Protein AF-A0A0C2CG42-F1 (afdb_monomer_lite)

Structure (mmCIF, N/CA/C/O backbone):
data_AF-A0A0C2CG42-F1
#
_entry.id   AF-A0A0C2CG42-F1
#
loop_
_atom_site.group_PDB
_atom_site.id
_atom_site.type_symbol
_atom_site.label_atom_id
_atom_site.label_alt_id
_atom_site.label_comp_id
_atom_site.label_asym_id
_atom_site.label_entity_id
_atom_site.label_seq_id
_atom_site.pdbx_PDB_ins_code
_atom_site.Cartn_x
_atom_site.Cartn_y
_atom_site.Cartn_z
_atom_site.occupancy
_atom_site.B_iso_or_equiv
_atom_site.auth_seq_id
_atom_site.auth_comp_id
_atom_site.auth_asym_id
_atom_site.auth_atom_id
_atom_site.pdbx_PDB_model_num
ATOM 1 N N . MET A 1 1 ? 6.962 3.364 16.944 1.00 65.19 1 MET A N 1
ATOM 2 C CA . MET A 1 1 ? 5.991 2.643 16.092 1.00 65.19 1 MET A CA 1
ATOM 3 C C . MET A 1 1 ? 4.586 2.998 16.560 1.00 65.19 1 MET A C 1
ATOM 5 O O . MET A 1 1 ? 4.370 3.021 17.768 1.00 65.19 1 MET A O 1
ATOM 9 N N . ILE A 1 2 ? 3.673 3.353 15.651 1.00 79.12 2 ILE A N 1
ATOM 10 C CA . ILE A 1 2 ? 2.271 3.645 16.002 1.00 79.12 2 ILE A CA 1
ATOM 11 C C . ILE A 1 2 ? 1.621 2.341 16.471 1.00 79.12 2 ILE A C 1
ATOM 13 O O . ILE A 1 2 ? 1.825 1.297 15.853 1.00 79.12 2 ILE A O 1
ATOM 17 N N . LYS A 1 3 ? 0.880 2.391 17.579 1.00 89.81 3 LYS A N 1
ATOM 18 C CA . LYS A 1 3 ? 0.166 1.215 18.075 1.00 89.81 3 LYS A CA 1
ATOM 19 C C . LYS A 1 3 ? -1.068 0.923 17.199 1.00 89.81 3 LYS A C 1
ATOM 21 O O . LYS A 1 3 ? -1.720 1.895 16.805 1.00 89.81 3 LYS A O 1
ATOM 26 N N . PRO A 1 4 ? -1.402 -0.348 16.899 1.00 91.38 4 PRO A N 1
ATOM 27 C CA . PRO A 1 4 ? -2.511 -0.693 16.004 1.00 91.38 4 PRO A CA 1
ATOM 28 C C . PRO A 1 4 ? -3.851 -0.050 16.384 1.00 91.38 4 PRO A C 1
ATOM 30 O O . PRO A 1 4 ? -4.577 0.400 15.506 1.00 91.38 4 PRO A O 1
ATOM 33 N N . GLU A 1 5 ? -4.141 0.103 17.679 1.00 91.69 5 GLU A N 1
ATOM 34 C CA . GLU A 1 5 ? -5.374 0.727 18.178 1.00 91.69 5 GLU A CA 1
ATOM 35 C C . GLU A 1 5 ? -5.556 2.199 17.768 1.00 91.69 5 GLU A C 1
ATOM 37 O O . GLU A 1 5 ? -6.662 2.730 17.841 1.00 91.69 5 GLU A O 1
ATOM 42 N N . ASN A 1 6 ? -4.484 2.856 17.316 1.00 93.50 6 ASN A N 1
ATOM 43 C CA . ASN A 1 6 ? -4.510 4.232 16.826 1.00 93.50 6 ASN A CA 1
ATOM 44 C C . ASN A 1 6 ? -4.618 4.316 15.293 1.00 93.50 6 ASN A C 1
ATOM 46 O O . ASN A 1 6 ? -4.530 5.411 14.737 1.00 93.50 6 ASN A O 1
ATOM 50 N N . ILE A 1 7 ? -4.769 3.182 14.600 1.00 94.06 7 ILE A N 1
ATOM 51 C CA . ILE A 1 7 ? -4.863 3.102 13.141 1.00 94.06 7 ILE A CA 1
ATOM 52 C C . ILE A 1 7 ? -6.292 2.723 12.744 1.00 94.06 7 ILE A C 1
ATOM 54 O O . ILE A 1 7 ? -6.815 1.676 13.128 1.00 94.06 7 ILE A O 1
ATOM 58 N N . PHE A 1 8 ? -6.896 3.567 11.909 1.00 93.00 8 PHE A N 1
ATOM 59 C CA . PHE A 1 8 ? -8.184 3.304 11.273 1.00 93.00 8 PHE A CA 1
ATOM 60 C C . PHE A 1 8 ? -7.988 3.137 9.770 1.00 93.00 8 PHE A C 1
ATOM 62 O O . PHE A 1 8 ? -7.372 3.985 9.124 1.00 93.00 8 PHE A O 1
ATOM 69 N N . VAL A 1 9 ? -8.542 2.061 9.216 1.00 93.31 9 VAL A N 1
ATOM 70 C CA . VAL A 1 9 ? -8.513 1.775 7.780 1.00 93.31 9 VAL A CA 1
ATOM 71 C C . VAL A 1 9 ? -9.901 2.013 7.212 1.00 93.31 9 VAL A C 1
ATOM 73 O O . VAL A 1 9 ? -10.894 1.541 7.763 1.00 93.31 9 VAL A O 1
ATOM 76 N N . PHE A 1 10 ? -9.973 2.755 6.112 1.00 91.00 10 PHE A N 1
ATOM 77 C CA . PHE A 1 10 ? -11.230 3.069 5.453 1.00 91.00 10 PHE A CA 1
ATOM 78 C C . PHE A 1 10 ? -11.300 2.419 4.075 1.00 91.00 10 PHE A C 1
ATOM 80 O O . PHE A 1 10 ? -10.381 2.582 3.275 1.00 91.00 10 PHE A O 1
ATOM 87 N N . ILE A 1 11 ? -12.382 1.690 3.796 1.00 90.06 11 ILE A N 1
ATOM 88 C CA . ILE A 1 11 ? -12.511 0.855 2.592 1.00 90.06 11 ILE A CA 1
ATOM 89 C C . ILE A 1 11 ? -13.839 1.140 1.889 1.00 90.06 11 ILE A C 1
ATOM 91 O O . ILE A 1 11 ? -14.865 1.330 2.539 1.00 90.06 11 ILE A O 1
ATOM 95 N N . GLY A 1 12 ? -13.812 1.197 0.553 1.00 82.75 12 GLY A N 1
ATOM 96 C CA . GLY A 1 12 ? -14.996 1.471 -0.272 1.00 82.75 12 GLY A CA 1
ATOM 97 C C . GLY A 1 12 ? -15.464 2.932 -0.257 1.00 82.75 12 GLY A C 1
ATOM 98 O O . GLY A 1 12 ? -16.620 3.213 -0.568 1.00 82.75 12 GLY A O 1
ATOM 99 N N . ILE A 1 13 ? -14.597 3.879 0.120 1.00 78.12 13 ILE A N 1
ATOM 100 C CA . ILE A 1 13 ? -14.940 5.308 0.127 1.00 78.12 13 ILE A CA 1
ATOM 101 C C . ILE A 1 13 ? -14.854 5.895 -1.286 1.00 78.12 13 ILE A C 1
ATOM 103 O O . ILE A 1 13 ? -13.883 5.675 -2.004 1.00 78.12 13 ILE A O 1
ATOM 107 N N . ASN A 1 14 ? -15.847 6.714 -1.639 1.00 69.38 14 ASN A N 1
ATOM 108 C CA . ASN A 1 14 ? -15.820 7.607 -2.794 1.00 69.38 14 ASN A CA 1
ATOM 109 C C . ASN A 1 14 ? -16.187 9.031 -2.331 1.00 69.38 14 ASN A C 1
ATOM 111 O O . ASN A 1 14 ? -17.235 9.239 -1.715 1.00 69.38 14 ASN A O 1
ATOM 115 N N . ASN A 1 15 ? -15.333 10.018 -2.633 1.00 56.56 15 ASN A N 1
ATOM 116 C CA . ASN A 1 15 ? -15.505 11.417 -2.208 1.00 56.56 15 ASN A CA 1
ATOM 117 C C . ASN A 1 15 ? -16.758 12.105 -2.774 1.00 56.56 15 ASN A C 1
ATOM 119 O O . ASN A 1 15 ? -17.174 13.128 -2.235 1.00 56.56 15 ASN A O 1
ATOM 123 N N . THR A 1 16 ? -17.390 11.552 -3.811 1.00 51.78 16 THR A N 1
ATOM 124 C CA . THR A 1 16 ? -18.668 12.073 -4.335 1.00 51.78 16 THR A CA 1
ATOM 125 C C . THR A 1 16 ? -19.826 11.966 -3.331 1.00 51.78 16 THR A C 1
ATOM 127 O O . THR A 1 16 ? -20.828 12.654 -3.492 1.00 51.78 16 THR A O 1
ATOM 130 N N . ASN A 1 17 ? -19.672 11.172 -2.263 1.00 45.56 17 ASN A N 1
ATOM 131 C CA . ASN A 1 17 ? -20.702 10.932 -1.249 1.00 45.56 17 ASN A CA 1
ATOM 132 C C . ASN A 1 17 ? -20.473 11.651 0.090 1.00 45.56 17 ASN A C 1
ATOM 134 O O . ASN A 1 17 ? -21.276 11.474 1.000 1.00 45.56 17 ASN A O 1
ATOM 138 N N . ILE A 1 18 ? -19.423 12.457 0.267 1.00 50.09 18 ILE A N 1
ATOM 139 C CA . ILE A 1 18 ? -19.178 13.113 1.571 1.00 50.09 18 ILE A CA 1
ATOM 140 C C . ILE A 1 18 ? -20.066 14.355 1.752 1.00 50.09 18 ILE A C 1
ATOM 142 O O . ILE A 1 18 ? -20.451 14.687 2.868 1.00 50.09 18 ILE A O 1
ATOM 146 N N . SER A 1 19 ? -20.472 15.000 0.657 1.00 46.75 19 SER A N 1
ATOM 147 C CA . SER A 1 19 ? -21.364 16.167 0.672 1.00 46.75 19 SER A CA 1
ATOM 148 C C . SER A 1 19 ? -22.860 15.823 0.766 1.00 46.75 19 SER A C 1
ATOM 150 O O . SER A 1 19 ? -23.668 16.731 0.944 1.00 46.75 19 SER A O 1
ATOM 152 N N . GLY A 1 20 ? -23.247 14.540 0.692 1.00 48.41 20 GLY A N 1
ATOM 153 C CA . GLY A 1 20 ? -24.657 14.111 0.761 1.00 48.41 20 GLY A CA 1
ATOM 154 C C . GLY A 1 20 ? -24.924 12.737 1.395 1.00 48.41 20 GLY A C 1
ATOM 155 O O . GLY A 1 20 ? -26.079 12.337 1.523 1.00 48.41 20 GLY A O 1
ATOM 156 N N . GLY A 1 21 ? -23.888 11.996 1.798 1.00 51.06 21 GLY A N 1
ATOM 157 C CA . GLY A 1 21 ? -23.985 10.651 2.362 1.00 51.06 21 GLY A CA 1
ATOM 158 C C . GLY A 1 21 ? -23.891 10.656 3.884 1.00 51.06 21 GLY A C 1
ATOM 159 O O . GLY A 1 21 ? -22.928 11.149 4.465 1.00 51.06 21 GLY A O 1
ATOM 160 N N . SER A 1 22 ? -24.906 10.077 4.528 1.00 56.97 22 SER A N 1
ATOM 161 C CA . SER A 1 22 ? -25.000 9.887 5.979 1.00 56.97 22 SER A CA 1
ATOM 162 C C . SER A 1 22 ? -23.673 9.424 6.594 1.00 56.97 22 SER A C 1
ATOM 164 O O . SER A 1 22 ? -23.072 8.461 6.121 1.00 56.97 22 SER A O 1
ATOM 166 N N . ILE A 1 23 ? -23.280 10.051 7.708 1.00 64.31 23 ILE A N 1
ATOM 167 C CA . ILE A 1 23 ? -22.210 9.652 8.647 1.00 64.31 23 ILE A CA 1
ATOM 168 C C . ILE A 1 23 ? -22.150 8.122 8.863 1.00 64.31 23 ILE A C 1
ATOM 170 O O . ILE A 1 23 ? -21.087 7.539 9.071 1.00 64.31 23 ILE A O 1
ATOM 174 N N . PHE A 1 24 ? -23.295 7.449 8.758 1.00 65.06 24 PHE A N 1
ATOM 175 C CA . PHE A 1 24 ? -23.430 5.999 8.808 1.00 65.06 24 PHE A CA 1
ATOM 176 C C . PHE A 1 24 ? -22.600 5.239 7.757 1.00 65.06 24 PHE A C 1
ATOM 178 O O . PHE A 1 24 ? -22.075 4.168 8.054 1.00 65.06 24 PHE A O 1
ATOM 185 N N . GLN A 1 25 ? -22.442 5.779 6.546 1.00 68.56 25 GLN A N 1
ATOM 186 C CA . GLN A 1 25 ? -21.610 5.176 5.499 1.00 68.56 25 GLN A CA 1
ATOM 187 C C . GLN A 1 25 ? -20.120 5.253 5.845 1.00 68.56 25 GLN A C 1
ATOM 189 O O . GLN A 1 25 ? -19.402 4.272 5.679 1.00 68.56 25 GLN A O 1
ATOM 194 N N . LEU A 1 26 ? -19.668 6.373 6.418 1.00 73.69 26 LEU A N 1
ATOM 195 C CA . LEU A 1 26 ? -18.294 6.510 6.910 1.00 73.69 26 LEU A CA 1
ATOM 196 C C . LEU A 1 26 ? -18.009 5.540 8.061 1.00 73.69 26 LEU A C 1
ATOM 198 O O . LEU A 1 26 ? -16.943 4.931 8.100 1.00 73.69 26 LEU A O 1
ATOM 202 N N . PHE A 1 27 ? -18.973 5.336 8.964 1.00 76.31 27 PHE A N 1
ATOM 203 C CA . PHE A 1 27 ? -18.843 4.329 10.019 1.00 76.31 27 PHE A CA 1
ATOM 204 C C . PHE A 1 27 ? -18.783 2.903 9.469 1.00 76.31 27 PHE A C 1
ATOM 206 O O . PHE A 1 27 ? -17.983 2.110 9.956 1.00 76.31 27 PHE A O 1
ATOM 213 N N . LYS A 1 28 ? -19.587 2.577 8.450 1.00 79.94 28 LYS A N 1
ATOM 214 C CA . LYS A 1 28 ? -19.559 1.261 7.791 1.00 79.94 28 LYS A CA 1
ATOM 215 C C . LYS A 1 28 ? -18.262 0.987 7.033 1.00 79.94 28 LYS A C 1
ATOM 217 O O . LYS A 1 28 ? -17.891 -0.177 6.917 1.00 79.94 28 LYS A O 1
ATOM 222 N N . ALA A 1 29 ? -17.622 2.033 6.515 1.00 85.38 29 ALA A N 1
ATOM 223 C CA . ALA A 1 29 ? -16.355 1.959 5.796 1.00 85.38 29 ALA A CA 1
ATOM 224 C C . ALA A 1 29 ? -15.136 1.885 6.727 1.00 85.38 29 ALA A C 1
ATOM 226 O O . ALA A 1 29 ? -14.040 1.606 6.251 1.00 85.38 29 ALA A O 1
ATOM 227 N N . ARG A 1 30 ? -15.296 2.168 8.028 1.00 91.25 30 ARG A N 1
ATOM 228 C CA . ARG A 1 30 ? -14.200 2.225 9.001 1.00 91.25 30 ARG A CA 1
ATOM 229 C C . ARG A 1 30 ? -13.935 0.859 9.631 1.00 91.25 30 ARG A C 1
ATOM 231 O O . ARG A 1 30 ? -14.820 0.266 10.243 1.00 91.25 30 ARG A O 1
ATOM 238 N N . HIS A 1 31 ? -12.680 0.435 9.588 1.00 93.44 31 HIS A N 1
ATOM 239 C CA . HIS A 1 31 ? -12.174 -0.790 10.194 1.00 93.44 31 HIS A CA 1
ATOM 240 C C . HIS A 1 31 ? -11.029 -0.472 11.161 1.00 93.44 31 HIS A C 1
ATOM 242 O O . HIS A 1 31 ? -10.209 0.411 10.902 1.00 93.44 31 HIS A O 1
ATOM 248 N N . ASN A 1 32 ? -10.975 -1.198 12.278 1.00 95.44 32 ASN A N 1
ATOM 249 C CA . ASN A 1 32 ? -9.882 -1.091 13.242 1.00 95.44 32 ASN A CA 1
ATOM 250 C C . ASN A 1 32 ? -8.746 -2.037 12.844 1.00 95.44 32 ASN A C 1
ATOM 252 O O . ASN A 1 32 ? -9.006 -3.150 12.378 1.00 95.44 32 ASN A O 1
ATOM 256 N N . ALA A 1 33 ? -7.504 -1.620 13.079 1.00 96.50 33 ALA A N 1
ATOM 257 C CA . ALA A 1 33 ? -6.350 -2.506 12.998 1.00 96.50 33 ALA A CA 1
ATOM 258 C C . ALA A 1 33 ? -6.153 -3.267 14.321 1.00 96.50 33 ALA A C 1
ATOM 260 O O . ALA A 1 33 ? -6.320 -2.703 15.402 1.00 96.50 33 ALA A O 1
ATOM 261 N N . ILE A 1 34 ? -5.772 -4.542 14.235 1.00 97.00 34 ILE A N 1
ATOM 262 C CA . ILE A 1 34 ? -5.396 -5.367 15.399 1.00 97.00 34 ILE A CA 1
ATOM 263 C C . ILE A 1 34 ? -3.897 -5.629 15.466 1.00 97.00 34 ILE A C 1
ATOM 265 O O . ILE A 1 34 ? -3.351 -5.827 16.550 1.00 97.00 34 ILE A O 1
ATOM 269 N N . LYS A 1 35 ? -3.217 -5.604 14.319 1.00 96.00 35 LYS A N 1
ATOM 270 C CA . LYS A 1 35 ? -1.786 -5.870 14.232 1.00 96.00 35 LYS A CA 1
ATOM 271 C C . LYS A 1 35 ? -1.179 -5.125 13.055 1.00 96.00 35 LYS A C 1
ATOM 273 O O . LYS A 1 35 ? -1.777 -5.044 11.986 1.00 96.00 35 LYS A O 1
ATOM 278 N N . THR A 1 36 ? 0.041 -4.645 13.255 1.00 95.00 36 THR A N 1
ATOM 279 C CA . THR A 1 36 ? 0.883 -4.098 12.194 1.00 95.00 36 THR A CA 1
ATOM 280 C C . THR A 1 36 ? 2.168 -4.909 12.153 1.00 95.00 36 THR A C 1
ATOM 282 O O . THR A 1 36 ? 2.836 -5.053 13.176 1.00 95.00 36 THR A O 1
ATOM 285 N N . THR A 1 37 ? 2.508 -5.445 10.985 1.00 94.88 37 THR A N 1
ATOM 286 C CA . THR A 1 37 ? 3.757 -6.178 10.750 1.00 94.88 37 THR A CA 1
ATOM 287 C C . THR A 1 37 ? 4.559 -5.407 9.714 1.00 94.88 37 THR A C 1
ATOM 289 O O . THR A 1 37 ? 4.116 -5.271 8.579 1.00 94.88 37 THR A O 1
ATOM 292 N N . VAL A 1 38 ? 5.708 -4.865 10.107 1.00 92.88 38 VAL A N 1
ATOM 293 C CA . VAL A 1 38 ? 6.603 -4.129 9.202 1.00 92.88 38 VAL A CA 1
ATOM 294 C C . VAL A 1 38 ? 7.636 -5.109 8.655 1.00 92.88 38 VAL A C 1
ATOM 296 O O . VAL A 1 38 ? 8.110 -5.970 9.401 1.00 92.88 38 VAL A O 1
ATOM 299 N N . HIS A 1 39 ? 7.967 -5.006 7.368 1.00 92.88 39 HIS A N 1
ATOM 300 C CA . HIS A 1 39 ? 9.073 -5.770 6.792 1.00 92.88 39 HIS A CA 1
ATOM 301 C C . HIS A 1 39 ? 10.415 -5.335 7.418 1.00 92.88 39 HIS A C 1
ATOM 303 O O . HIS A 1 39 ? 10.461 -4.422 8.243 1.00 92.88 39 HIS A O 1
ATOM 309 N N . ASN A 1 40 ? 11.528 -5.971 7.040 1.00 90.69 40 ASN A N 1
ATOM 310 C CA . ASN A 1 40 ? 12.878 -5.541 7.421 1.00 90.69 40 ASN A CA 1
ATOM 311 C C . ASN A 1 40 ? 13.256 -4.204 6.745 1.00 90.69 40 ASN A C 1
ATOM 313 O O . ASN A 1 40 ? 14.083 -4.166 5.832 1.00 90.69 40 ASN A O 1
ATOM 317 N N . TYR A 1 41 ? 12.557 -3.143 7.144 1.00 88.62 41 TYR A N 1
ATOM 318 C CA . TYR A 1 41 ? 12.657 -1.789 6.631 1.00 88.62 41 TYR A CA 1
ATOM 319 C C . TYR A 1 41 ? 13.938 -1.134 7.137 1.00 88.62 41 TYR A C 1
ATOM 321 O O . TYR A 1 41 ? 14.184 -1.061 8.345 1.00 88.62 41 TYR A O 1
ATOM 329 N N . ASP A 1 42 ? 14.739 -0.631 6.205 1.00 85.31 42 ASP A N 1
ATOM 330 C CA . ASP A 1 42 ? 15.908 0.175 6.521 1.00 85.31 42 ASP A CA 1
ATOM 331 C C . ASP A 1 42 ? 15.512 1.650 6.523 1.00 85.31 42 ASP A C 1
ATOM 333 O O . ASP A 1 42 ? 15.311 2.239 5.477 1.00 85.31 42 ASP A O 1
ATOM 337 N N . HIS A 1 43 ? 15.441 2.291 7.685 1.00 83.50 43 HIS A N 1
ATOM 338 C CA . HIS A 1 43 ? 15.097 3.715 7.764 1.00 83.50 43 HIS A CA 1
ATOM 339 C C . HIS A 1 43 ? 16.092 4.655 7.058 1.00 83.50 43 HIS A C 1
ATOM 341 O O . HIS A 1 43 ? 15.766 5.826 6.854 1.00 83.50 43 HIS A O 1
ATOM 347 N N . CYS A 1 44 ? 17.288 4.173 6.710 1.00 86.56 44 CYS A N 1
ATOM 348 C CA . CYS A 1 44 ? 18.290 4.931 5.966 1.00 86.56 44 CYS A CA 1
ATOM 349 C C . CYS A 1 44 ? 18.134 4.806 4.440 1.00 86.56 44 CYS A C 1
ATOM 351 O O . CYS A 1 44 ? 18.709 5.619 3.714 1.00 86.56 44 CYS A O 1
ATOM 353 N N . GLY A 1 45 ? 17.376 3.824 3.940 1.00 81.56 45 GLY A N 1
ATOM 354 C CA . GLY A 1 45 ? 17.209 3.547 2.512 1.00 81.56 45 GLY A CA 1
ATOM 355 C C . GLY A 1 45 ? 15.749 3.286 2.125 1.00 81.56 45 GLY A C 1
ATOM 356 O O . GLY A 1 45 ? 14.918 2.986 2.965 1.00 81.56 45 GLY A O 1
ATOM 357 N N . PRO A 1 46 ? 15.380 3.356 0.838 1.00 79.50 46 PRO A N 1
ATOM 358 C CA . PRO A 1 46 ? 14.006 3.065 0.411 1.00 79.50 46 PRO A CA 1
ATOM 359 C C . PRO A 1 46 ? 13.699 1.555 0.360 1.00 79.50 46 PRO A C 1
ATOM 361 O O . PRO A 1 46 ? 12.677 1.143 -0.184 1.00 79.50 46 PRO A O 1
ATOM 364 N N . ASN A 1 47 ? 14.608 0.711 0.852 1.00 84.44 47 ASN A N 1
ATOM 365 C CA . ASN A 1 47 ? 14.501 -0.733 0.716 1.00 84.44 47 ASN A CA 1
ATOM 366 C C . ASN A 1 47 ? 13.443 -1.272 1.676 1.00 84.44 47 ASN A C 1
ATOM 368 O O . ASN A 1 47 ? 13.423 -0.912 2.854 1.00 84.44 47 ASN A O 1
ATOM 372 N N . ASN A 1 48 ? 12.632 -2.213 1.187 1.00 88.12 48 ASN A N 1
ATOM 373 C CA . ASN A 1 48 ? 11.644 -2.923 1.995 1.00 88.12 48 ASN A CA 1
ATOM 374 C C . ASN A 1 48 ? 10.628 -2.008 2.702 1.00 88.12 48 ASN A C 1
ATOM 376 O O . ASN A 1 48 ? 10.190 -2.323 3.812 1.00 88.12 48 ASN A O 1
ATOM 380 N N . ASP A 1 49 ? 10.254 -0.887 2.083 1.00 90.56 49 ASP A N 1
ATOM 381 C CA . ASP A 1 49 ? 9.179 -0.020 2.578 1.00 90.56 49 ASP A CA 1
ATOM 382 C C . ASP A 1 49 ? 7.806 -0.677 2.350 1.00 90.56 49 ASP A C 1
ATOM 384 O O . ASP A 1 49 ? 7.049 -0.345 1.438 1.00 90.56 49 ASP A O 1
ATOM 388 N N . LEU A 1 50 ? 7.532 -1.711 3.146 1.00 91.62 50 LEU A N 1
ATOM 389 C CA . LEU A 1 50 ? 6.335 -2.536 3.079 1.00 91.62 50 LEU A CA 1
ATOM 390 C C . LEU A 1 50 ? 5.875 -2.903 4.492 1.00 91.62 50 LEU A C 1
ATOM 392 O O . LEU A 1 50 ? 6.663 -3.307 5.353 1.00 91.62 50 LEU A O 1
ATOM 396 N N . ALA A 1 51 ? 4.567 -2.816 4.719 1.00 93.69 51 ALA A N 1
ATOM 397 C CA . ALA A 1 51 ? 3.939 -3.241 5.959 1.00 93.69 51 ALA A CA 1
ATOM 398 C C . ALA A 1 51 ? 2.578 -3.894 5.698 1.00 93.69 51 ALA A C 1
ATOM 400 O O . ALA A 1 51 ? 1.876 -3.559 4.746 1.00 93.69 51 ALA A O 1
ATOM 401 N N . LEU A 1 52 ? 2.195 -4.805 6.588 1.00 95.88 52 LEU A N 1
ATOM 402 C CA . LEU A 1 52 ? 0.890 -5.451 6.622 1.00 95.88 52 LEU A CA 1
ATOM 403 C C . LEU A 1 52 ? 0.092 -4.924 7.813 1.00 95.88 52 LEU A C 1
ATOM 405 O O . LEU A 1 52 ? 0.592 -4.897 8.940 1.00 95.88 52 LEU A O 1
ATOM 409 N N . ILE A 1 53 ? -1.158 -4.539 7.560 1.00 96.38 53 ILE A N 1
ATOM 410 C CA . ILE A 1 53 ? -2.125 -4.148 8.586 1.00 96.38 53 ILE A CA 1
ATOM 411 C C . ILE A 1 53 ? -3.214 -5.215 8.621 1.00 96.38 53 ILE A C 1
ATOM 413 O O . ILE A 1 53 ? -3.954 -5.394 7.656 1.00 96.38 53 ILE A O 1
ATOM 417 N N . GLU A 1 54 ? -3.311 -5.918 9.741 1.00 97.00 54 GLU A N 1
ATOM 418 C CA . GLU A 1 54 ? -4.358 -6.903 9.984 1.00 97.00 54 GLU A CA 1
ATOM 419 C C . GLU A 1 54 ? -5.578 -6.202 10.587 1.00 97.00 54 GLU A C 1
ATOM 421 O O . GLU A 1 54 ? -5.463 -5.463 11.571 1.00 97.00 54 GLU A O 1
ATOM 426 N N . LEU A 1 55 ? -6.748 -6.414 9.985 1.00 96.44 55 LEU A N 1
ATOM 427 C CA . LEU A 1 55 ? -8.002 -5.804 10.420 1.00 96.44 55 LEU A CA 1
ATOM 428 C C . LEU A 1 55 ? -8.683 -6.649 11.498 1.00 96.44 55 LEU A C 1
ATOM 430 O O . LEU A 1 55 ? -8.587 -7.870 11.501 1.00 96.44 55 LEU A O 1
ATOM 434 N N . SER A 1 56 ? -9.455 -6.001 12.371 1.00 95.75 56 SER A N 1
ATOM 435 C CA . SER A 1 56 ? -10.227 -6.685 13.418 1.00 95.75 56 SER A CA 1
ATOM 436 C C . SER A 1 56 ? -11.368 -7.558 12.892 1.00 95.75 56 SER A C 1
ATOM 438 O O . SER A 1 56 ? -11.956 -8.322 13.652 1.00 95.75 56 SER A O 1
ATOM 440 N N . GLN A 1 57 ? -11.754 -7.377 11.629 1.00 94.06 57 GLN A N 1
ATOM 441 C CA . GLN A 1 57 ? -12.866 -8.076 10.997 1.00 94.06 57 GLN A CA 1
ATOM 442 C C . GLN A 1 57 ? -12.641 -8.188 9.490 1.00 94.06 57 GLN A C 1
ATOM 444 O O . GLN A 1 57 ? -12.106 -7.264 8.868 1.00 94.06 57 GLN A O 1
ATOM 449 N N . ASN A 1 58 ? -13.124 -9.285 8.909 1.00 93.19 58 ASN A N 1
ATOM 450 C CA . ASN A 1 58 ? -13.123 -9.483 7.465 1.00 93.19 58 ASN A CA 1
ATOM 451 C C . ASN A 1 58 ? -14.041 -8.472 6.767 1.00 93.19 58 ASN A C 1
ATOM 453 O O . ASN A 1 58 ? -15.027 -7.987 7.333 1.00 93.19 58 ASN A O 1
ATOM 457 N N . ILE A 1 59 ? -13.715 -8.174 5.514 1.00 91.31 59 ILE A N 1
ATOM 458 C CA . ILE A 1 59 ? -14.528 -7.329 4.643 1.00 91.31 59 ILE A CA 1
ATOM 459 C C . ILE A 1 59 ? -15.348 -8.256 3.758 1.00 91.31 59 ILE A C 1
ATOM 461 O O . ILE A 1 59 ? -14.818 -9.207 3.192 1.00 91.31 59 ILE A O 1
ATOM 465 N N . SER A 1 60 ? -16.642 -7.983 3.662 1.00 89.25 60 SER A N 1
ATOM 466 C CA . SER A 1 60 ? -17.530 -8.745 2.792 1.00 89.25 60 SER A CA 1
ATOM 467 C C . SER A 1 60 ? -17.278 -8.391 1.320 1.00 89.25 60 SER A C 1
ATOM 469 O O . SER A 1 60 ? -17.073 -7.220 0.987 1.00 89.25 60 SER A O 1
ATOM 471 N N . GLU A 1 61 ? -17.290 -9.398 0.446 1.00 88.50 61 GLU A N 1
ATOM 472 C CA . GLU A 1 61 ? -16.947 -9.259 -0.980 1.00 88.50 61 GLU A CA 1
ATOM 473 C C . GLU A 1 61 ? -17.929 -8.370 -1.757 1.00 88.50 61 GLU A C 1
ATOM 475 O O . GLU A 1 61 ? -17.550 -7.750 -2.747 1.00 88.50 61 GLU A O 1
ATOM 480 N N . ASP A 1 62 ? -19.168 -8.234 -1.277 1.00 86.31 62 ASP A N 1
ATOM 481 C CA . ASP A 1 62 ? -20.161 -7.292 -1.812 1.00 86.31 62 ASP A CA 1
ATOM 482 C C . ASP A 1 62 ? -19.750 -5.818 -1.641 1.00 86.31 62 ASP A C 1
ATOM 484 O O . ASP A 1 62 ? -20.279 -4.945 -2.329 1.00 86.31 62 ASP A O 1
ATOM 488 N N . ARG A 1 63 ? -18.818 -5.522 -0.723 1.00 82.50 63 ARG A N 1
ATOM 489 C CA . ARG A 1 63 ? -18.351 -4.157 -0.436 1.00 82.50 63 ARG A CA 1
ATOM 490 C C . ARG A 1 63 ? -17.029 -3.814 -1.093 1.00 82.50 63 ARG A C 1
ATOM 492 O O . ARG A 1 63 ? -16.815 -2.658 -1.448 1.00 82.50 63 ARG A O 1
ATOM 499 N N . SER A 1 64 ? -16.112 -4.771 -1.162 1.00 88.44 64 SER A N 1
ATOM 500 C CA . SER A 1 64 ? -14.779 -4.556 -1.713 1.00 88.44 64 SER A CA 1
ATOM 501 C C . SER A 1 64 ? -14.155 -5.878 -2.115 1.00 88.44 64 SER A C 1
ATOM 503 O O . SER A 1 64 ? -14.283 -6.876 -1.411 1.00 88.44 64 SER A O 1
ATOM 505 N N . THR A 1 65 ? -13.392 -5.842 -3.199 1.00 91.19 65 THR A N 1
ATOM 506 C CA . THR A 1 65 ? -12.580 -6.966 -3.666 1.00 91.19 65 THR A CA 1
ATOM 507 C C . THR A 1 65 ? -11.103 -6.638 -3.429 1.00 91.19 65 THR A C 1
ATOM 509 O O . THR A 1 65 ? -10.708 -5.486 -3.641 1.00 91.19 65 THR A O 1
ATOM 512 N N . PRO A 1 66 ? -10.279 -7.589 -2.954 1.00 93.25 66 PRO A N 1
ATOM 513 C CA . PRO A 1 66 ? -8.841 -7.379 -2.827 1.00 93.25 66 PRO A CA 1
ATOM 514 C C . PRO A 1 66 ? -8.176 -7.206 -4.199 1.00 93.25 66 PRO A C 1
ATOM 516 O O . PRO A 1 66 ? -8.687 -7.670 -5.218 1.00 93.25 66 PRO A O 1
ATOM 519 N N . ILE A 1 67 ? -7.006 -6.565 -4.214 1.00 93.31 67 ILE A N 1
ATOM 520 C CA . ILE A 1 67 ? -6.145 -6.550 -5.399 1.00 93.31 67 ILE A CA 1
ATOM 521 C C . ILE A 1 67 ? -5.362 -7.864 -5.504 1.00 93.31 67 ILE A C 1
ATOM 523 O O . ILE A 1 67 ? -5.052 -8.493 -4.492 1.00 93.31 67 ILE A O 1
ATOM 527 N N . CYS A 1 68 ? -5.045 -8.281 -6.728 1.00 92.62 68 CYS A N 1
ATOM 528 C CA . CYS A 1 68 ? -4.234 -9.468 -6.972 1.00 92.62 68 CYS A CA 1
ATOM 529 C C . CYS A 1 68 ? -2.771 -9.224 -6.577 1.00 92.62 68 CYS A C 1
ATOM 531 O O . CYS A 1 68 ? -2.225 -8.148 -6.821 1.00 92.62 68 CYS A O 1
ATOM 533 N N . MET A 1 69 ? -2.132 -10.245 -6.008 1.00 93.75 69 MET A N 1
ATOM 534 C CA . MET A 1 69 ? -0.683 -10.262 -5.813 1.00 93.75 69 MET A CA 1
ATOM 535 C C . MET A 1 69 ? -0.002 -10.600 -7.150 1.00 93.75 69 MET A C 1
ATOM 537 O O . MET A 1 69 ? -0.513 -11.469 -7.864 1.00 93.75 69 MET A O 1
ATOM 541 N N . PRO A 1 70 ? 1.107 -9.933 -7.519 1.00 91.56 70 PRO A N 1
ATOM 542 C CA . PRO A 1 70 ? 1.863 -10.308 -8.709 1.00 91.56 70 PRO A CA 1
ATOM 543 C C . PRO A 1 70 ? 2.474 -11.707 -8.554 1.00 91.56 70 PRO A C 1
ATOM 545 O O . PRO A 1 70 ? 2.783 -12.132 -7.440 1.00 91.56 70 PRO A O 1
ATOM 548 N N . THR A 1 71 ? 2.652 -12.412 -9.670 1.00 93.44 71 THR A N 1
ATOM 549 C CA . THR A 1 71 ? 3.537 -13.582 -9.733 1.00 93.44 71 THR A CA 1
ATOM 550 C C . THR A 1 71 ? 4.983 -13.123 -9.914 1.00 93.44 71 THR A C 1
ATOM 552 O O . THR A 1 71 ? 5.222 -12.006 -10.376 1.00 93.44 71 THR A O 1
ATOM 555 N N . ASP A 1 72 ? 5.945 -13.979 -9.569 1.00 85.56 72 ASP A N 1
ATOM 556 C CA . ASP A 1 72 ? 7.380 -13.661 -9.659 1.00 85.56 72 ASP A CA 1
ATOM 557 C C . ASP A 1 72 ? 7.825 -13.297 -11.091 1.00 85.56 72 ASP A C 1
ATOM 559 O O . ASP A 1 72 ? 8.805 -12.585 -11.278 1.00 85.56 72 ASP A O 1
ATOM 563 N N . ASP A 1 73 ? 7.095 -13.770 -12.102 1.00 86.19 73 ASP A N 1
ATOM 564 C CA . ASP A 1 73 ? 7.339 -13.567 -13.532 1.00 86.19 73 ASP A CA 1
ATOM 565 C C . ASP A 1 73 ? 6.336 -12.607 -14.199 1.00 86.19 73 ASP A C 1
ATOM 567 O O . ASP A 1 73 ? 6.233 -12.567 -15.431 1.00 86.19 73 ASP A O 1
ATOM 571 N N . LEU A 1 74 ? 5.567 -11.849 -13.407 1.00 89.25 74 LEU A N 1
ATOM 572 C CA . LEU A 1 74 ? 4.556 -10.942 -13.940 1.00 89.25 74 LEU A CA 1
ATOM 573 C C . LEU A 1 74 ? 5.202 -9.870 -14.824 1.00 89.25 74 LEU A C 1
ATOM 575 O O . LEU A 1 74 ? 5.881 -8.969 -14.342 1.00 89.25 74 LEU A O 1
ATOM 579 N N . GLN A 1 75 ? 4.885 -9.902 -16.116 1.00 90.94 75 GLN A N 1
ATOM 580 C CA . GLN A 1 75 ? 5.260 -8.830 -17.032 1.00 90.94 75 GLN A CA 1
ATOM 581 C C . GLN A 1 75 ? 4.363 -7.609 -16.827 1.00 90.94 75 GLN A C 1
ATOM 583 O O . GLN A 1 75 ? 3.133 -7.699 -16.913 1.00 90.94 75 GLN A O 1
ATOM 588 N N . LEU A 1 76 ? 4.976 -6.446 -16.607 1.00 92.31 76 LEU A N 1
ATOM 589 C CA . LEU A 1 76 ? 4.238 -5.203 -16.435 1.00 92.31 76 LEU A CA 1
ATOM 590 C C . LEU A 1 76 ? 3.581 -4.743 -17.741 1.00 92.31 76 LEU A C 1
ATOM 592 O O . LEU A 1 76 ? 4.148 -4.787 -18.835 1.00 92.31 76 LEU A O 1
ATOM 596 N N . HIS A 1 77 ? 2.357 -4.232 -17.622 1.00 93.00 77 HIS A N 1
ATOM 597 C CA . HIS A 1 77 ? 1.676 -3.606 -18.747 1.00 93.00 77 HIS A CA 1
ATOM 598 C C . HIS A 1 77 ? 2.346 -2.282 -19.135 1.00 93.00 77 HIS A C 1
ATOM 600 O O . HIS A 1 77 ? 2.802 -1.517 -18.289 1.00 93.00 77 HIS A O 1
ATOM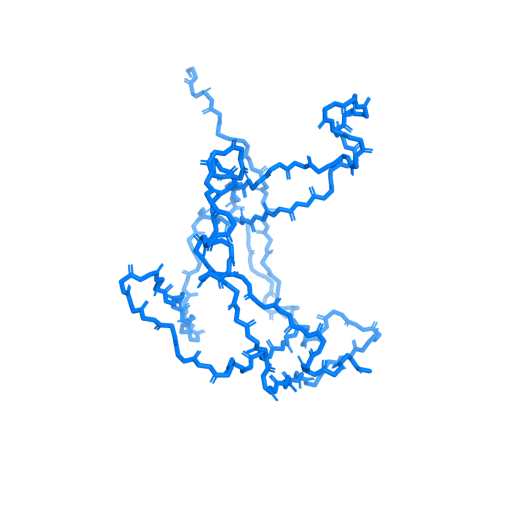 606 N N . ARG A 1 78 ? 2.292 -1.944 -20.433 1.00 93.94 78 ARG A N 1
ATOM 607 C CA . ARG A 1 78 ? 2.775 -0.650 -20.960 1.00 93.94 78 ARG A CA 1
ATOM 608 C C . ARG A 1 78 ? 2.114 0.567 -20.313 1.00 93.94 78 ARG A C 1
ATOM 610 O O . ARG A 1 78 ? 2.663 1.665 -20.378 1.00 93.94 78 ARG A O 1
ATOM 617 N N . VAL A 1 79 ? 0.913 0.393 -19.769 1.00 94.75 79 VAL A N 1
ATOM 618 C CA . VAL A 1 79 ? 0.176 1.428 -19.049 1.00 94.75 79 VAL A CA 1
ATOM 619 C C . VAL A 1 79 ? -0.139 0.904 -17.656 1.00 94.75 79 VAL A C 1
ATOM 621 O O . VAL A 1 79 ? -0.793 -0.127 -17.511 1.00 94.75 79 VAL A O 1
ATOM 624 N N . LEU A 1 80 ? 0.320 1.641 -16.654 1.00 94.12 80 LEU A N 1
ATOM 625 C CA . LEU A 1 80 ? 0.071 1.428 -15.236 1.00 94.12 80 LEU A CA 1
ATOM 626 C C . LEU A 1 80 ? -0.831 2.550 -14.709 1.00 94.12 80 LEU A C 1
ATOM 628 O O . LEU A 1 80 ? -0.959 3.608 -15.332 1.00 94.12 80 LEU A O 1
ATOM 632 N N . TYR A 1 81 ? -1.460 2.324 -13.559 1.00 93.56 81 TYR A N 1
ATOM 633 C CA . TYR A 1 81 ? -2.334 3.306 -12.925 1.00 93.56 81 TYR A CA 1
ATOM 634 C C . TYR A 1 81 ? -1.932 3.508 -11.471 1.00 93.56 81 TYR A C 1
ATOM 636 O O . TYR A 1 81 ? -1.861 2.550 -10.706 1.00 93.56 81 TYR A O 1
ATOM 644 N N . ALA A 1 82 ? -1.749 4.767 -11.082 1.00 91.25 82 ALA A N 1
ATOM 645 C CA . ALA A 1 82 ? -1.614 5.159 -9.687 1.00 91.25 82 ALA A CA 1
ATOM 646 C C . ALA A 1 82 ? -2.882 5.891 -9.244 1.00 91.25 82 ALA A C 1
ATOM 648 O O . ALA A 1 82 ? -3.406 6.748 -9.958 1.00 91.25 82 ALA A O 1
ATOM 649 N N . SER A 1 83 ? -3.378 5.555 -8.056 1.00 89.31 83 SER A N 1
ATOM 650 C CA . SER A 1 83 ? -4.550 6.185 -7.446 1.00 89.31 83 SER A CA 1
ATOM 651 C C . SER A 1 83 ? -4.185 6.728 -6.076 1.00 89.31 83 SER A C 1
ATOM 653 O O . SER A 1 83 ? -3.466 6.080 -5.319 1.00 89.31 83 SER A O 1
ATOM 655 N N . GLY A 1 84 ? -4.719 7.894 -5.727 1.00 86.94 84 GLY A N 1
ATOM 656 C CA . GLY A 1 84 ? -4.471 8.480 -4.418 1.00 86.94 84 GLY A CA 1
ATOM 657 C C . GLY A 1 84 ? -5.331 9.695 -4.111 1.00 86.94 84 GLY A C 1
ATOM 658 O O . GLY A 1 84 ? -5.974 10.284 -4.979 1.00 86.94 84 GLY A O 1
ATOM 659 N N . PHE A 1 85 ? -5.316 10.066 -2.837 1.00 83.62 85 PHE A N 1
ATOM 660 C CA . PHE A 1 85 ? -5.796 11.339 -2.318 1.00 83.62 85 PHE A CA 1
ATOM 661 C C . PHE A 1 85 ? -4.617 12.007 -1.618 1.00 83.62 85 PHE A C 1
ATOM 663 O O . PHE A 1 85 ? -3.868 11.342 -0.902 1.00 83.62 85 PHE A O 1
ATOM 670 N N . GLY A 1 86 ? -4.431 13.307 -1.818 1.00 81.69 86 GLY A N 1
ATOM 671 C CA . GLY A 1 86 ? -3.248 13.958 -1.283 1.00 81.69 86 GLY A CA 1
ATOM 672 C C . GLY A 1 86 ? -3.267 15.466 -1.404 1.00 81.69 86 GLY A C 1
ATOM 673 O O . GLY A 1 86 ? -4.058 16.065 -2.139 1.00 81.69 86 GLY A O 1
ATOM 674 N N . LYS A 1 87 ? -2.380 16.078 -0.624 1.00 83.19 87 LYS A N 1
ATOM 675 C CA . LYS A 1 87 ? -2.111 17.504 -0.700 1.00 83.19 87 LYS A CA 1
ATOM 676 C C . LYS A 1 87 ? -1.332 17.774 -1.980 1.00 83.19 87 LYS A C 1
ATOM 678 O O . LYS A 1 87 ? -0.261 17.208 -2.170 1.00 83.19 87 LYS A O 1
ATOM 683 N N . ASP A 1 88 ? -1.857 18.650 -2.822 1.00 81.50 88 ASP A N 1
ATOM 684 C CA . ASP A 1 88 ? -1.175 19.105 -4.025 1.00 81.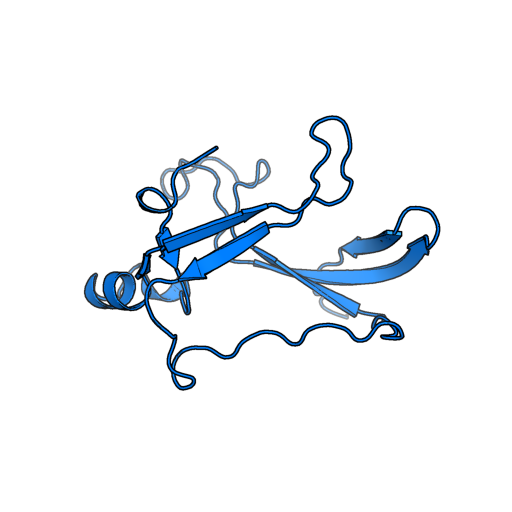50 88 ASP A CA 1
ATOM 685 C C . ASP A 1 88 ? -0.765 20.575 -3.842 1.00 81.50 88 ASP A C 1
ATOM 687 O O . ASP A 1 88 ? -1.630 21.455 -3.780 1.00 81.50 88 ASP A O 1
ATOM 691 N N . PRO A 1 89 ? 0.543 20.875 -3.759 1.00 82.38 89 PRO A N 1
ATOM 692 C CA . PRO A 1 89 ? 1.040 22.244 -3.686 1.00 82.38 89 PRO A CA 1
ATOM 693 C C . PRO A 1 89 ? 0.586 23.142 -4.844 1.00 82.38 89 PRO A C 1
ATOM 695 O O . PRO A 1 89 ? 0.519 24.355 -4.642 1.00 82.38 89 PRO A O 1
ATOM 698 N N . ALA A 1 90 ? 0.266 22.568 -6.010 1.00 83.69 90 ALA A N 1
ATOM 699 C CA . ALA A 1 90 ? -0.213 23.288 -7.187 1.00 83.69 90 ALA A CA 1
ATOM 700 C C . ALA A 1 90 ? -1.700 23.682 -7.108 1.00 83.69 90 ALA A C 1
ATOM 702 O O . ALA A 1 90 ? -2.165 24.458 -7.942 1.00 83.69 90 ALA A O 1
ATOM 703 N N . VAL A 1 91 ? -2.458 23.187 -6.121 1.00 80.69 91 VAL A N 1
ATOM 704 C CA . VAL A 1 91 ? -3.837 23.638 -5.876 1.00 80.69 91 VAL A CA 1
ATOM 705 C C . VAL A 1 91 ? -3.819 24.984 -5.136 1.00 80.69 91 VAL A C 1
ATOM 707 O O . VAL A 1 91 ? -3.233 25.072 -4.049 1.00 80.69 91 VAL A O 1
ATOM 710 N N . PRO A 1 92 ? -4.472 26.035 -5.671 1.00 82.19 92 PRO A N 1
ATOM 711 C CA . PRO A 1 92 ? -4.589 27.319 -4.987 1.00 82.19 92 PRO A CA 1
ATOM 712 C C . PRO A 1 92 ? -5.336 27.197 -3.656 1.00 82.19 92 PRO A C 1
ATOM 714 O O . PRO A 1 92 ? -6.308 26.449 -3.537 1.00 82.19 92 PRO A O 1
ATOM 717 N N . VAL A 1 93 ? -4.917 27.980 -2.660 1.00 84.25 93 VAL A N 1
ATOM 718 C CA . VAL A 1 93 ? -5.683 28.120 -1.416 1.00 84.25 93 VAL A CA 1
ATOM 719 C C . VAL A 1 93 ? -6.920 28.952 -1.718 1.00 84.25 93 VAL A C 1
ATOM 721 O O . VAL A 1 93 ? -6.812 30.113 -2.103 1.00 84.25 93 VAL A O 1
ATOM 724 N N . THR A 1 94 ? -8.083 28.347 -1.532 1.00 81.75 94 THR A N 1
ATOM 725 C CA . THR A 1 94 ? -9.395 28.984 -1.683 1.00 81.75 94 THR A CA 1
ATOM 726 C C . THR A 1 94 ? -10.222 28.710 -0.427 1.00 81.75 94 THR A C 1
ATOM 728 O O . THR A 1 94 ? -9.895 27.764 0.299 1.00 81.75 94 THR A O 1
ATOM 731 N N . PRO A 1 95 ? -11.272 29.498 -0.131 1.00 81.38 95 PRO A N 1
ATOM 732 C CA . PRO A 1 95 ? -12.195 29.193 0.964 1.00 81.38 95 PRO A CA 1
ATOM 733 C C . PRO A 1 95 ? -12.760 27.765 0.897 1.00 81.38 95 PRO A C 1
ATOM 735 O O . PRO A 1 95 ? -12.964 27.138 1.932 1.00 81.38 95 PRO A O 1
ATOM 738 N N . GLU A 1 96 ? -12.945 27.224 -0.311 1.00 72.25 96 GLU A N 1
ATOM 739 C CA . GLU A 1 96 ? -13.428 25.862 -0.550 1.00 72.25 96 GLU A CA 1
ATOM 740 C C . GLU A 1 96 ? -12.334 24.794 -0.357 1.00 72.25 96 GLU A C 1
ATOM 742 O O . GLU A 1 96 ? -12.638 23.648 -0.030 1.00 72.25 96 GLU A O 1
ATOM 747 N N . HIS A 1 97 ? -11.055 25.152 -0.529 1.00 68.94 97 HIS A N 1
ATOM 748 C CA . HIS A 1 97 ? -9.909 24.236 -0.425 1.00 68.94 97 HIS A CA 1
ATOM 749 C C . HIS A 1 97 ? -8.790 24.796 0.476 1.00 68.94 97 HIS A C 1
ATOM 751 O O . HIS A 1 97 ? -7.650 24.972 0.027 1.00 68.94 97 HIS A O 1
ATOM 757 N N . PRO A 1 98 ? -9.054 25.035 1.775 1.00 74.94 98 PRO A N 1
ATOM 758 C CA . PRO A 1 98 ? -8.102 25.698 2.670 1.00 74.94 98 PRO A CA 1
ATOM 759 C C . PRO A 1 98 ? -6.825 24.876 2.915 1.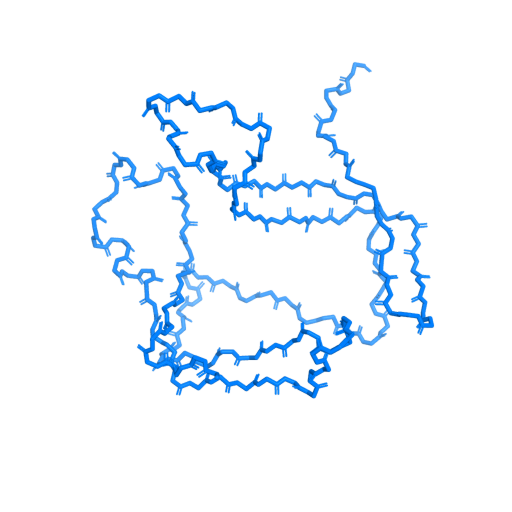00 74.94 98 PRO A C 1
ATOM 761 O O . PRO A 1 98 ? -5.771 25.430 3.220 1.00 74.94 98 PRO A O 1
ATOM 764 N N . LEU A 1 99 ? -6.897 23.549 2.755 1.00 77.06 99 LEU A N 1
ATOM 765 C CA . LEU A 1 99 ? -5.795 22.621 3.037 1.00 77.06 99 LEU A CA 1
ATOM 766 C C . LEU A 1 99 ? -5.065 22.108 1.780 1.00 77.06 99 LEU A C 1
ATOM 768 O O . LEU A 1 99 ? -4.141 21.303 1.907 1.00 77.06 99 LEU A O 1
ATOM 772 N N . ARG A 1 100 ? -5.428 22.598 0.582 1.00 78.12 100 ARG A N 1
ATOM 773 C CA . ARG A 1 100 ? -4.840 22.206 -0.719 1.00 78.12 100 ARG A CA 1
ATOM 774 C C . ARG A 1 100 ? -4.897 20.703 -1.023 1.00 78.12 100 ARG A C 1
ATOM 776 O O . ARG A 1 100 ? -3.988 20.154 -1.641 1.00 78.12 100 ARG A O 1
ATOM 783 N N . TYR A 1 101 ? -5.939 20.014 -0.577 1.00 77.38 101 TYR A N 1
ATOM 784 C CA . TYR A 1 101 ? -6.166 18.632 -0.987 1.00 77.38 101 TYR A CA 1
ATOM 785 C C . TYR A 1 101 ? -6.821 18.600 -2.362 1.00 77.38 101 TYR A C 1
ATOM 787 O O . TYR A 1 101 ? -7.810 19.299 -2.588 1.00 77.38 101 TYR A O 1
ATOM 795 N N . ARG A 1 102 ? -6.315 17.751 -3.259 1.00 72.81 102 ARG A N 1
ATOM 796 C CA . ARG A 1 102 ? -7.153 17.259 -4.354 1.00 72.81 102 ARG A CA 1
ATOM 797 C C . ARG A 1 102 ? -7.998 16.118 -3.826 1.00 72.81 102 ARG A C 1
ATOM 799 O O . ARG A 1 102 ? -7.518 15.316 -3.030 1.00 72.81 102 ARG A O 1
ATOM 806 N N . GLY A 1 103 ? -9.238 16.031 -4.305 1.00 75.38 103 GLY A N 1
ATOM 807 C CA . GLY A 1 103 ? -10.031 14.813 -4.166 1.00 75.38 103 GLY A CA 1
ATOM 808 C C . GLY A 1 103 ? -9.299 13.601 -4.749 1.00 75.38 103 GLY A C 1
ATOM 809 O O . GLY A 1 103 ? -8.236 13.736 -5.348 1.00 75.38 103 GLY A O 1
ATOM 810 N N . GLN A 1 104 ? -9.871 12.411 -4.585 1.00 82.06 104 GLN A N 1
ATOM 811 C CA . GLN A 1 104 ? -9.302 11.195 -5.162 1.00 82.06 104 GLN A CA 1
ATOM 812 C C . GLN A 1 104 ? -9.016 11.382 -6.660 1.00 82.06 104 GLN A C 1
ATOM 814 O O . GLN A 1 104 ? -9.858 11.896 -7.399 1.00 82.06 104 GLN A O 1
ATOM 819 N N . GLN A 1 105 ? -7.818 11.001 -7.093 1.00 84.19 105 GLN A N 1
ATOM 820 C CA . GLN A 1 105 ? -7.379 11.050 -8.484 1.00 84.19 105 GLN A CA 1
ATOM 821 C C . GLN A 1 105 ? -6.849 9.684 -8.904 1.00 84.19 105 GLN A C 1
ATOM 823 O O . GLN A 1 105 ? -6.303 8.944 -8.085 1.00 84.19 105 GLN A O 1
ATOM 828 N N . VAL A 1 106 ? -6.968 9.396 -10.197 1.00 88.56 106 VAL A N 1
ATOM 829 C CA . VAL A 1 106 ? -6.295 8.279 -10.858 1.00 88.56 106 VAL A CA 1
ATOM 830 C C . VAL A 1 106 ? -5.487 8.858 -12.008 1.00 88.56 106 VAL A C 1
ATOM 832 O O . VAL A 1 106 ? -6.019 9.627 -12.810 1.00 88.56 106 VAL A O 1
ATOM 835 N N . VAL A 1 107 ? -4.210 8.501 -12.083 1.00 89.06 107 VAL A N 1
ATOM 836 C CA . VAL A 1 107 ? -3.305 8.931 -13.150 1.00 89.06 107 VAL A CA 1
ATOM 837 C C . VAL A 1 107 ? -2.792 7.720 -13.911 1.00 89.06 107 VAL A C 1
ATOM 839 O O . VAL A 1 107 ? -2.501 6.682 -13.317 1.00 89.06 107 VAL A O 1
ATOM 842 N N . ALA A 1 108 ? -2.703 7.856 -15.232 1.00 93.31 108 ALA A N 1
ATOM 843 C CA . ALA A 1 108 ? -2.104 6.846 -16.089 1.00 93.31 108 ALA A CA 1
ATOM 844 C C . ALA A 1 108 ? -0.596 7.094 -16.206 1.00 93.31 108 ALA A C 1
ATOM 846 O O . ALA A 1 108 ? -0.136 8.239 -16.269 1.00 93.31 108 ALA A O 1
ATOM 847 N N . GLN A 1 109 ? 0.167 6.009 -16.229 1.00 94.56 109 GLN A N 1
ATOM 848 C CA . GLN A 1 109 ? 1.622 6.014 -16.244 1.00 94.56 109 GLN A CA 1
ATOM 849 C C . GLN A 1 109 ? 2.113 5.106 -17.367 1.00 94.56 109 GLN A C 1
ATOM 851 O O . GLN A 1 109 ? 1.733 3.942 -17.439 1.00 94.56 109 GLN A O 1
ATOM 856 N N . HIS A 1 110 ? 2.930 5.636 -18.271 1.00 95.25 110 HIS A N 1
ATOM 857 C CA . HIS A 1 110 ? 3.550 4.838 -19.319 1.00 95.25 110 HIS A CA 1
ATOM 858 C C . HIS A 1 110 ? 4.775 4.134 -18.743 1.00 95.25 110 HIS A C 1
ATOM 860 O O . HIS A 1 110 ? 5.608 4.797 -18.125 1.00 95.25 110 HIS A O 1
ATOM 866 N N . LEU A 1 111 ? 4.884 2.821 -18.936 1.00 94.62 111 LEU A N 1
ATOM 867 C CA . LEU A 1 111 ? 6.062 2.048 -18.552 1.00 94.62 111 LEU A CA 1
ATOM 868 C C . LEU A 1 111 ? 7.219 2.369 -19.503 1.00 94.62 111 LEU A C 1
ATOM 870 O O . LEU A 1 111 ? 7.096 2.185 -20.712 1.00 94.62 111 LEU A O 1
ATOM 874 N N . TYR A 1 112 ? 8.337 2.833 -18.948 1.00 93.31 112 TYR A N 1
ATOM 875 C CA . TYR A 1 112 ? 9.574 3.101 -19.689 1.00 93.31 112 TYR A CA 1
ATOM 876 C C . TYR A 1 112 ? 10.599 1.980 -19.539 1.00 93.31 112 TYR A C 1
ATOM 878 O O . TYR A 1 112 ? 11.369 1.736 -20.465 1.00 93.31 112 TYR A O 1
ATOM 886 N N . GLY A 1 113 ? 10.618 1.306 -18.390 1.00 93.19 113 GLY A N 1
ATOM 887 C CA . GLY A 1 113 ? 11.521 0.192 -18.147 1.00 93.19 113 GLY A CA 1
ATOM 888 C C . GLY A 1 113 ? 11.519 -0.267 -16.699 1.00 93.19 113 GLY A C 1
ATOM 889 O O . GLY A 1 113 ? 10.916 0.362 -15.827 1.00 93.19 113 GLY A O 1
ATOM 890 N N . GLU A 1 114 ? 12.229 -1.359 -16.469 1.00 92.44 114 GLU A N 1
ATOM 891 C CA . GLU A 1 114 ? 12.397 -2.004 -15.174 1.00 92.44 114 GLU A CA 1
ATOM 892 C C . GLU A 1 114 ? 13.902 -2.079 -14.894 1.00 92.44 114 GLU A C 1
ATOM 894 O O . GLU A 1 114 ? 14.685 -2.505 -15.744 1.00 92.44 114 GLU A O 1
ATOM 899 N N . ASP A 1 115 ? 14.320 -1.581 -13.735 1.00 89.62 115 ASP A N 1
ATOM 900 C CA . ASP A 1 115 ? 15.677 -1.742 -13.224 1.00 89.62 115 ASP A CA 1
ATOM 901 C C . ASP A 1 115 ? 15.668 -2.875 -12.202 1.00 89.62 115 ASP A C 1
ATOM 903 O O . ASP A 1 115 ? 15.339 -2.675 -11.030 1.00 89.62 115 ASP A O 1
ATOM 907 N N . GLU A 1 116 ? 16.033 -4.062 -12.676 1.00 83.25 116 GLU A N 1
ATOM 908 C CA . GLU A 1 116 ? 16.091 -5.296 -11.892 1.00 83.25 116 GLU A CA 1
ATOM 909 C C . GLU A 1 116 ? 17.054 -5.203 -10.705 1.00 83.25 116 GLU A C 1
ATOM 911 O O . GLU A 1 116 ? 16.795 -5.768 -9.647 1.00 83.25 116 GLU A O 1
ATOM 916 N N . ILE A 1 117 ? 18.165 -4.471 -10.851 1.00 84.44 117 ILE A N 1
ATOM 917 C CA . ILE A 1 117 ? 19.208 -4.408 -9.819 1.00 84.44 117 ILE A CA 1
ATOM 918 C C . ILE A 1 117 ? 18.716 -3.596 -8.625 1.00 84.44 117 ILE A C 1
ATOM 920 O O . ILE A 1 117 ? 19.001 -3.938 -7.478 1.00 84.44 117 ILE A O 1
ATOM 924 N N . SER A 1 118 ? 18.001 -2.501 -8.889 1.00 82.75 118 SER A N 1
ATOM 925 C CA . SER A 1 118 ? 17.466 -1.642 -7.831 1.00 82.75 118 SER A CA 1
ATOM 926 C C . SER A 1 118 ? 15.988 -1.879 -7.517 1.00 82.75 118 SER A C 1
ATOM 928 O O . SER A 1 118 ? 15.441 -1.169 -6.673 1.00 82.75 118 SER A O 1
ATOM 930 N N . HIS A 1 119 ? 15.364 -2.873 -8.160 1.00 82.94 119 HIS A N 1
ATOM 931 C CA . HIS A 1 119 ? 13.938 -3.198 -8.071 1.00 82.94 119 HIS A CA 1
ATOM 932 C C . HIS A 1 119 ? 13.035 -1.975 -8.292 1.00 82.94 119 HIS A C 1
ATOM 934 O O . HIS A 1 119 ? 12.132 -1.688 -7.502 1.00 82.94 119 HIS A O 1
ATOM 940 N N . LYS A 1 120 ? 13.298 -1.213 -9.363 1.00 88.56 120 LYS A N 1
ATOM 941 C CA . LYS A 1 120 ? 12.552 0.014 -9.691 1.00 88.56 120 LYS A CA 1
ATOM 942 C C . LYS A 1 120 ? 11.813 -0.097 -11.009 1.00 88.56 120 LYS A C 1
ATOM 944 O O . LYS A 1 120 ? 12.358 -0.533 -12.014 1.00 88.56 120 LYS A O 1
ATOM 949 N N . ILE A 1 121 ? 10.597 0.436 -11.015 1.00 91.56 121 ILE A N 1
ATOM 950 C CA . ILE A 1 121 ? 9.782 0.594 -12.216 1.00 91.56 121 ILE A CA 1
ATOM 951 C C . ILE A 1 121 ? 9.865 2.057 -12.646 1.00 91.56 121 ILE A C 1
ATOM 953 O O . ILE A 1 121 ? 9.476 2.966 -11.907 1.00 91.56 121 ILE A O 1
ATOM 957 N N . LEU A 1 122 ? 10.380 2.295 -13.848 1.00 93.31 122 LEU A N 1
ATOM 958 C CA . LEU A 1 122 ? 10.488 3.622 -14.437 1.00 93.31 122 LEU A CA 1
ATOM 959 C C . LEU A 1 122 ? 9.222 3.917 -15.233 1.00 93.31 122 LEU A C 1
ATOM 961 O O . LEU A 1 122 ? 8.873 3.194 -16.169 1.00 93.31 122 LEU A O 1
ATOM 965 N N . THR A 1 123 ? 8.538 5.002 -14.876 1.00 93.94 123 THR A N 1
ATOM 966 C CA . THR A 1 123 ? 7.300 5.408 -15.540 1.00 93.94 123 THR A CA 1
ATOM 967 C C . THR A 1 123 ? 7.257 6.903 -15.828 1.00 93.94 123 THR A C 1
ATOM 969 O O . THR A 1 123 ? 7.908 7.697 -15.149 1.00 93.94 123 THR A O 1
ATOM 972 N N . LEU A 1 124 ? 6.452 7.293 -16.818 1.00 92.94 124 LEU A N 1
ATOM 973 C CA . LEU A 1 124 ? 6.099 8.688 -17.075 1.00 92.94 124 LEU A CA 1
ATOM 974 C C . LEU A 1 124 ? 4.593 8.873 -16.933 1.00 92.94 124 LEU A C 1
ATOM 976 O O . LEU A 1 124 ? 3.809 8.235 -17.637 1.00 92.94 124 LEU A O 1
ATOM 980 N N . THR A 1 125 ? 4.184 9.780 -16.053 1.00 88.75 125 THR A N 1
ATOM 981 C CA . THR A 1 125 ? 2.777 10.157 -15.915 1.00 88.75 125 THR A CA 1
ATOM 982 C C . THR A 1 125 ? 2.319 10.937 -17.141 1.00 88.75 125 THR A C 1
ATOM 984 O O . THR A 1 125 ? 2.969 11.901 -17.546 1.00 88.75 125 THR A O 1
ATOM 987 N N . PHE A 1 126 ? 1.169 10.567 -17.697 1.00 83.56 126 PHE A N 1
ATOM 988 C CA . PHE A 1 126 ? 0.534 11.313 -18.775 1.00 83.56 126 PHE A CA 1
ATOM 989 C C . PHE A 1 126 ? -0.925 11.607 -18.428 1.00 83.56 126 PHE A C 1
ATOM 991 O O . PHE A 1 126 ? -1.635 10.793 -17.834 1.00 83.56 126 PHE A O 1
ATOM 998 N N . GLY A 1 127 ? -1.378 12.812 -18.776 1.00 66.75 127 GLY A N 1
ATOM 999 C CA . GLY A 1 127 ? -2.795 13.144 -18.690 1.00 66.75 127 GLY A CA 1
ATOM 1000 C C . GLY A 1 127 ? -3.582 12.320 -19.703 1.00 66.75 127 GLY A C 1
ATOM 1001 O O . GLY A 1 127 ? -3.045 11.927 -20.740 1.00 66.75 127 GLY A O 1
ATOM 1002 N N . LYS A 1 128 ? -4.874 12.095 -19.444 1.00 51.88 128 LYS A N 1
ATOM 1003 C CA . LYS A 1 128 ? -5.807 11.655 -20.485 1.00 51.88 128 LYS A CA 1
ATOM 1004 C C . LYS A 1 128 ? -5.854 12.762 -21.542 1.00 51.88 128 LYS A C 1
ATOM 1006 O O . LYS A 1 128 ? -6.638 13.697 -21.423 1.00 51.88 128 LYS A O 1
ATOM 1011 N N . GLY A 1 129 ? -4.951 12.704 -22.517 1.00 42.53 129 GLY A N 1
ATOM 1012 C CA . GLY A 1 129 ? -4.967 13.606 -23.651 1.00 42.53 129 GLY A CA 1
ATOM 1013 C C . GLY A 1 129 ? -6.301 13.426 -24.354 1.00 42.53 129 GLY A C 1
ATOM 1014 O O . GLY A 1 129 ? -6.660 12.313 -24.740 1.00 42.53 129 GLY A O 1
ATOM 1015 N N . THR A 1 130 ? -7.056 14.511 -24.492 1.00 40.66 130 THR A N 1
ATOM 1016 C CA . THR A 1 130 ? -7.958 14.665 -25.628 1.00 40.66 130 THR A CA 1
ATOM 10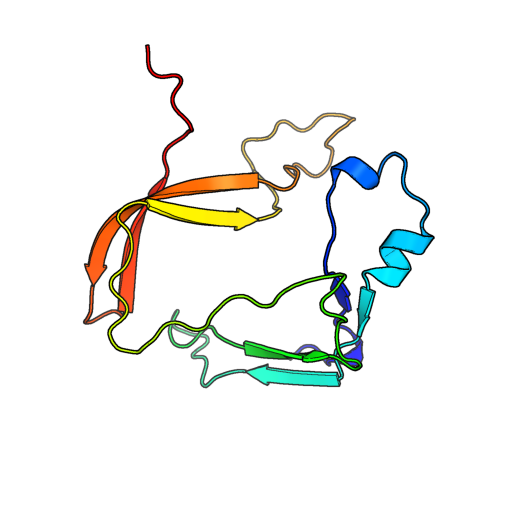17 C C . THR A 1 130 ? -7.113 14.418 -26.873 1.00 40.66 130 THR A C 1
ATOM 1019 O O . THR A 1 130 ? -6.318 15.278 -27.248 1.00 40.66 130 THR A O 1
ATOM 1022 N N . MET A 1 131 ? -7.203 13.216 -27.448 1.00 32.53 131 MET A N 1
ATOM 1023 C CA . MET A 1 131 ? -6.777 13.009 -28.827 1.00 32.53 131 MET A CA 1
ATOM 1024 C C . MET A 1 131 ? -7.601 13.982 -29.673 1.00 32.53 131 MET A C 1
ATOM 1026 O O . MET A 1 131 ? -8.831 13.904 -29.662 1.00 32.53 131 MET A O 1
ATOM 1030 N N . PHE A 1 132 ? -6.916 14.923 -30.315 1.00 36.78 132 PHE A N 1
ATOM 1031 C CA . PHE A 1 132 ? -7.378 15.544 -31.550 1.00 36.78 132 PHE A CA 1
ATOM 1032 C C . PHE A 1 132 ? -6.840 14.713 -32.712 1.00 36.78 132 PHE A C 1
ATOM 1034 O O . PHE A 1 132 ? -5.697 14.214 -32.574 1.00 36.78 132 PHE A O 1
#

pLDDT: mean 83.09, std 14.23, range [32.53, 97.0]

Sequence (132 aa):
MIKPENIFVFIGINNTNISGGSIFQLFKARHNAIKTTVHNYDHCGPNNDLALIELSQNISEDRSTPICMPTDDLQLHRVLYASGFGKDPAVPVTPEHPLRYRGQQVVAQHLYGEDEISHKILTLTFGKGTMF

Radius of gyration: 18.48 Å; chains: 1; bounding box: 44×43×50 Å

InterPro domains:
  IPR001254 Serine proteases, trypsin domain [PF00089] (38-88)
  IPR009003 Peptidase S1, PA clan [SSF50494] (4-108)

Secondary structure (DSSP, 8-state):
---GGG-EEE-S--GGGTTTS-HHHHHHHEEEEEEEEE-S--TTSSTT--EEE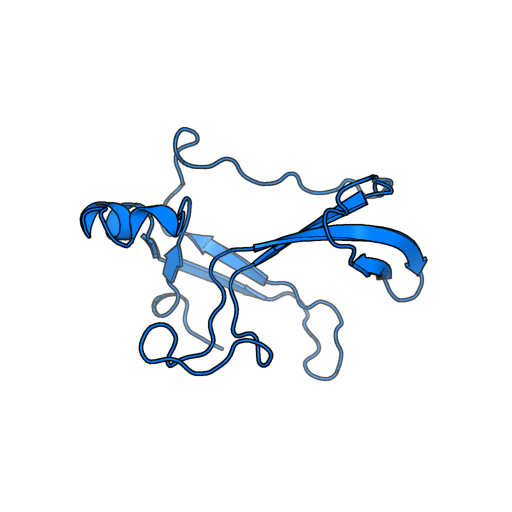EESSPPPTTT--PPPPPPTT-PPPSEEEEEEEEE-TTSPPBTTBTT-EEEEEEEEEEE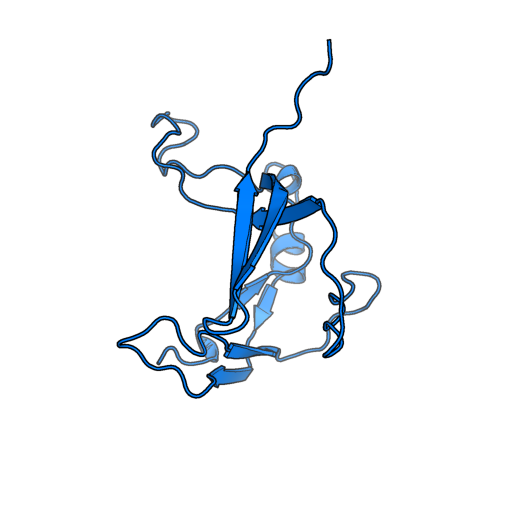EEEETTTTEEEEEEE------

Foldseek 3Di:
DDDQQVDKAFALDDPVCPVPPDPVNRVVRIWGFPDKAQDPDDPVDPPRRDMDTHTPDDDDVVRDDDDDDDDPPDDDDQKDKDKDKDADPPQDCDPVCNRRIDGIDMWIWGFPDADPVVRDTDTDTDDPDPDD

Organism: NCBI:txid51022